Protein AF-A0A7X5QGN7-F1 (afdb_monomer_lite)

Sequence (66 aa):
MDDRELLLQQLDNALVNSPVVSEEKLALMMMLCFQLMSSTETHMINMRASDGRTLSLKLEISSVKH

Radius of gyration: 14.91 Å; chains: 1; bounding box: 32×47×33 Å

Secondary structure (DSSP, 8-state):
--HHHHHHHHHHHHHHT--S-HHHHHHHHHHHHHHHHHHTT-SEEEEE-TTSPEEEEE--------

pLDDT: mean 84.43, std 10.13, range [46.16, 93.94]

Structure (mmCIF, N/CA/C/O backbone):
data_AF-A0A7X5QGN7-F1
#
_entry.id   AF-A0A7X5QGN7-F1
#
loop_
_atom_site.group_PDB
_atom_site.id
_atom_site.type_symbol
_atom_site.label_atom_id
_atom_site.label_alt_id
_atom_site.label_comp_id
_atom_site.label_asym_id
_atom_site.label_entity_id
_atom_site.label_seq_id
_atom_site.pdbx_PDB_ins_code
_atom_site.Cartn_x
_atom_site.Cartn_y
_atom_site.Cartn_z
_atom_site.occupancy
_atom_site.B_iso_or_equiv
_atom_site.auth_seq_id
_atom_site.auth_comp_id
_atom_site.auth_asym_id
_atom_site.auth_atom_id
_atom_site.pdbx_PDB_model_num
ATOM 1 N N . MET A 1 1 ? -4.195 -22.237 -2.067 1.00 66.94 1 MET A N 1
ATOM 2 C CA . MET A 1 1 ? -4.390 -20.790 -1.881 1.00 66.94 1 MET A CA 1
ATOM 3 C C . MET A 1 1 ? -3.183 -20.125 -2.501 1.00 66.94 1 MET A C 1
ATOM 5 O O . MET A 1 1 ? -2.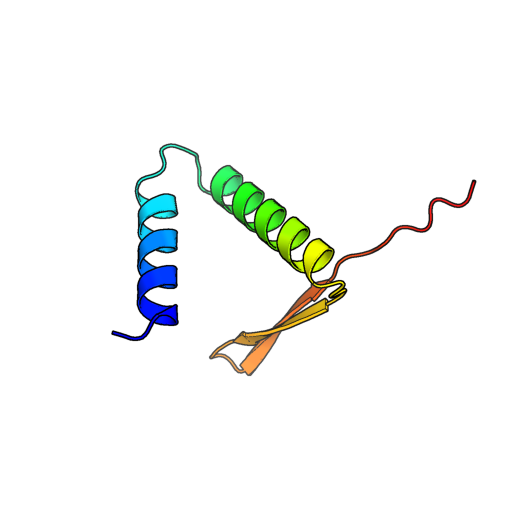084 -20.602 -2.244 1.00 66.94 1 MET A O 1
ATOM 9 N N . ASP A 1 2 ? -3.390 -19.165 -3.394 1.00 92.38 2 ASP A N 1
ATOM 10 C CA . ASP A 1 2 ? -2.300 -18.433 -4.055 1.00 92.38 2 ASP A CA 1
ATOM 11 C C . ASP A 1 2 ? -1.572 -17.538 -3.030 1.00 92.38 2 ASP A C 1
ATOM 13 O O . ASP A 1 2 ? -2.202 -17.036 -2.095 1.00 92.38 2 ASP A O 1
ATOM 17 N N . ASP A 1 3 ? -0.266 -17.316 -3.188 1.00 89.75 3 ASP A N 1
ATOM 18 C CA . ASP A 1 3 ? 0.529 -16.453 -2.297 1.00 89.75 3 ASP A CA 1
ATOM 19 C C . ASP A 1 3 ? -0.037 -15.028 -2.272 1.00 89.75 3 ASP A C 1
ATOM 21 O O . ASP A 1 3 ? -0.102 -14.375 -1.226 1.00 89.75 3 ASP A O 1
ATOM 25 N N . ARG A 1 4 ? -0.538 -14.564 -3.424 1.00 83.56 4 ARG A N 1
ATOM 26 C CA . ARG A 1 4 ? -1.247 -13.286 -3.542 1.00 83.56 4 ARG A CA 1
ATOM 27 C C . ARG A 1 4 ? -2.510 -13.250 -2.683 1.00 83.56 4 ARG A C 1
ATOM 29 O O . ARG A 1 4 ? -2.818 -12.223 -2.085 1.00 83.56 4 ARG A O 1
ATOM 36 N N . GLU A 1 5 ? -3.258 -14.344 -2.648 1.00 88.81 5 GLU A N 1
ATOM 37 C CA . GLU A 1 5 ? -4.515 -14.452 -1.907 1.00 88.81 5 GLU A CA 1
ATOM 38 C C . GL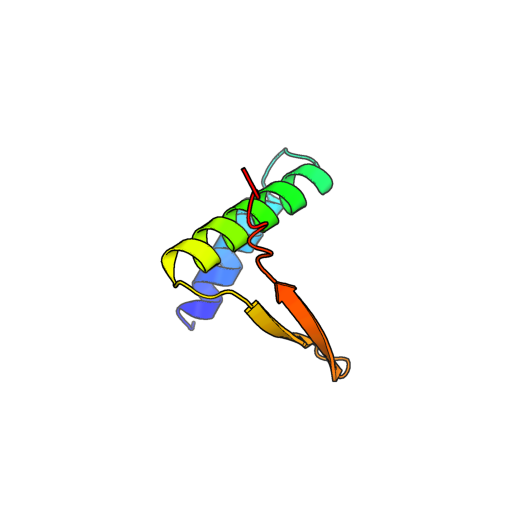U A 1 5 ? -4.263 -14.480 -0.393 1.00 88.81 5 GLU A C 1
ATOM 40 O O . GLU A 1 5 ? -4.938 -13.772 0.354 1.00 88.81 5 GLU A O 1
ATOM 45 N N . LEU A 1 6 ? -3.216 -15.189 0.046 1.00 92.38 6 LEU A N 1
ATOM 46 C CA . LEU A 1 6 ? -2.758 -15.172 1.438 1.00 92.38 6 LEU A CA 1
ATOM 47 C C . LEU A 1 6 ? -2.332 -13.771 1.882 1.00 92.38 6 LEU A C 1
ATOM 49 O O . LEU A 1 6 ? -2.738 -13.315 2.952 1.00 92.38 6 LEU A O 1
ATOM 53 N N . LEU A 1 7 ? -1.553 -13.073 1.054 1.00 86.38 7 LEU A N 1
ATOM 54 C CA . LEU A 1 7 ? -1.097 -11.718 1.352 1.00 86.38 7 LEU A CA 1
ATOM 55 C C . LEU A 1 7 ? -2.275 -10.742 1.480 1.00 86.38 7 LEU A C 1
ATOM 57 O O . LEU A 1 7 ? -2.323 -9.947 2.419 1.00 86.38 7 LEU A O 1
ATOM 61 N N . LEU A 1 8 ? -3.246 -10.823 0.564 1.00 87.38 8 LEU A N 1
ATOM 62 C CA . LEU A 1 8 ? -4.452 -9.995 0.612 1.00 87.38 8 LEU A CA 1
ATOM 63 C C . LEU A 1 8 ? -5.254 -10.245 1.891 1.00 87.38 8 LEU A C 1
ATOM 65 O O . LEU A 1 8 ? -5.672 -9.292 2.543 1.00 87.38 8 LEU A O 1
ATOM 69 N N . GLN A 1 9 ? -5.413 -11.506 2.287 1.00 92.12 9 GLN A N 1
ATOM 70 C CA . GLN A 1 9 ? -6.138 -11.864 3.502 1.00 92.12 9 GLN A CA 1
ATOM 71 C C . GLN A 1 9 ? -5.419 -11.394 4.778 1.00 92.12 9 GLN A C 1
ATOM 73 O O . GLN A 1 9 ? -6.065 -10.978 5.740 1.00 92.12 9 GLN A O 1
ATOM 78 N N . GLN A 1 10 ? -4.085 -11.448 4.812 1.00 91.56 10 GLN A N 1
ATOM 79 C CA . GLN A 1 10 ? -3.301 -10.932 5.938 1.00 91.56 10 GLN A CA 1
ATOM 80 C C . GLN A 1 10 ? -3.415 -9.411 6.060 1.00 91.56 10 GLN A C 1
ATOM 82 O O . GLN A 1 10 ? -3.595 -8.899 7.166 1.00 91.56 10 GLN A O 1
ATOM 87 N N . LEU A 1 11 ? -3.349 -8.697 4.932 1.00 86.94 11 LEU A N 1
ATOM 88 C CA . LEU A 1 11 ? -3.490 -7.244 4.902 1.00 86.94 11 LEU A CA 1
ATOM 89 C C . LEU A 1 11 ? -4.893 -6.812 5.345 1.00 86.94 11 LEU A C 1
ATOM 91 O O . LEU A 1 11 ? -5.022 -5.912 6.174 1.00 86.94 11 LEU A O 1
ATOM 95 N N . ASP A 1 12 ? -5.927 -7.483 4.838 1.00 89.25 12 ASP A N 1
ATOM 96 C CA . ASP A 1 12 ? -7.316 -7.216 5.212 1.00 89.25 12 ASP A CA 1
ATOM 97 C C . ASP A 1 12 ? -7.536 -7.437 6.713 1.00 89.25 12 ASP A C 1
ATOM 99 O O . ASP A 1 12 ? -8.002 -6.540 7.413 1.00 89.25 12 ASP A O 1
ATOM 103 N N . ASN A 1 13 ? -7.069 -8.567 7.254 1.00 90.81 13 ASN A N 1
ATOM 104 C CA . ASN A 1 13 ? -7.140 -8.835 8.691 1.00 90.81 13 ASN A CA 1
ATOM 105 C C . ASN A 1 13 ? -6.410 -7.780 9.532 1.00 90.81 13 ASN A C 1
ATOM 107 O O . ASN A 1 13 ? -6.925 -7.370 10.575 1.00 90.81 13 ASN A O 1
ATOM 111 N N . ALA A 1 14 ? -5.224 -7.340 9.110 1.00 87.56 14 ALA A N 1
ATOM 112 C CA . ALA A 1 14 ? -4.479 -6.307 9.821 1.00 87.56 14 ALA A CA 1
ATOM 113 C C . ALA A 1 14 ? -5.235 -4.969 9.819 1.00 87.56 14 ALA A C 1
ATOM 115 O O . ALA A 1 14 ? -5.284 -4.295 10.845 1.00 87.56 14 ALA A O 1
ATOM 116 N N . LEU A 1 15 ? -5.866 -4.600 8.701 1.00 86.25 15 LEU A N 1
ATOM 117 C CA . LEU A 1 15 ? -6.635 -3.363 8.582 1.00 86.25 15 LEU A CA 1
ATOM 118 C C . LEU A 1 15 ? -7.960 -3.430 9.349 1.00 86.25 15 LEU A C 1
ATOM 120 O O . LEU A 1 15 ? -8.290 -2.483 10.060 1.00 86.25 15 LEU A O 1
ATOM 124 N N . VAL A 1 16 ? -8.713 -4.527 9.253 1.00 88.56 16 VAL A N 1
ATOM 125 C CA . VAL A 1 16 ? -10.019 -4.688 9.914 1.00 88.56 16 VAL A CA 1
ATOM 126 C C . VAL A 1 16 ? -9.875 -4.692 11.434 1.00 88.56 16 VAL A C 1
ATOM 128 O O . VAL A 1 16 ? -10.592 -3.954 12.107 1.00 88.56 16 VAL A O 1
ATOM 131 N N . ASN A 1 17 ? -8.910 -5.445 11.970 1.00 89.81 17 ASN A N 1
ATOM 132 C CA . ASN A 1 17 ? -8.704 -5.569 13.418 1.00 89.81 17 ASN A CA 1
ATOM 133 C C . ASN A 1 17 ? -7.953 -4.382 14.036 1.00 89.81 17 ASN A C 1
ATOM 135 O O . ASN A 1 17 ? -7.791 -4.314 15.255 1.00 89.81 17 ASN A O 1
ATOM 139 N N . SER A 1 18 ? -7.471 -3.451 13.213 1.00 88.81 18 SER A N 1
ATOM 140 C CA . SER A 1 18 ? -6.750 -2.288 13.701 1.00 88.81 18 SER A CA 1
ATOM 141 C C . SER A 1 18 ? -7.695 -1.273 14.366 1.00 88.81 18 SER A C 1
ATOM 143 O O . SER A 1 18 ? -8.745 -0.959 13.788 1.00 88.81 18 SER A O 1
ATOM 145 N N . PRO A 1 19 ? -7.321 -0.723 15.541 1.00 90.88 19 PRO A N 1
ATOM 146 C CA . PRO A 1 19 ? -8.146 0.222 16.294 1.00 90.88 19 PRO A CA 1
ATOM 147 C C . PRO A 1 19 ? -8.161 1.641 15.707 1.00 90.88 19 PRO A C 1
ATOM 149 O O . PRO A 1 19 ? -8.941 2.465 16.178 1.00 90.88 19 PRO A O 1
ATOM 152 N N . VAL A 1 20 ? -7.309 1.948 14.719 1.00 89.00 20 VAL A N 1
ATOM 153 C CA . VAL A 1 20 ? -7.307 3.263 14.050 1.00 89.00 20 VAL A CA 1
ATOM 154 C C . VAL A 1 20 ? -8.607 3.502 13.280 1.00 89.00 20 VAL A C 1
ATOM 156 O O . VAL A 1 20 ? -9.286 2.559 12.866 1.00 89.00 20 VAL A O 1
ATOM 159 N N . VAL A 1 21 ? -8.964 4.766 13.064 1.00 92.50 21 VAL A N 1
ATOM 160 C CA . VAL A 1 21 ? -10.159 5.107 12.277 1.00 92.50 21 VAL A CA 1
ATOM 161 C C . VAL A 1 21 ? -9.912 4.914 10.777 1.00 92.50 21 VAL A C 1
ATOM 163 O O . VAL A 1 21 ? -8.774 4.806 10.320 1.00 92.50 21 VAL A O 1
ATOM 166 N N . SER A 1 22 ? -10.982 4.867 9.978 1.00 89.94 22 SER A N 1
ATOM 167 C CA . SER A 1 22 ? -10.893 4.603 8.533 1.00 89.94 22 SER A CA 1
ATOM 168 C C . SER A 1 22 ? -9.964 5.566 7.783 1.00 89.94 22 SER A C 1
ATOM 170 O O . SER A 1 22 ? -9.258 5.140 6.872 1.00 89.94 22 SER A O 1
ATOM 172 N N . GLU A 1 23 ? -9.928 6.843 8.172 1.00 90.25 23 GLU A N 1
ATOM 173 C CA . GLU A 1 23 ? -9.041 7.843 7.559 1.00 90.25 23 GLU A CA 1
ATOM 174 C C . GLU A 1 23 ? -7.560 7.542 7.816 1.00 90.25 23 GLU A C 1
ATOM 176 O O . GLU A 1 23 ? -6.745 7.603 6.898 1.00 90.25 23 GLU A O 1
ATOM 181 N N . GLU A 1 24 ? -7.206 7.145 9.036 1.00 88.94 24 GLU A N 1
ATOM 182 C CA . GLU A 1 24 ? -5.833 6.776 9.398 1.00 88.94 24 GLU A CA 1
ATOM 183 C C . GLU A 1 24 ? -5.400 5.478 8.703 1.00 88.94 24 GLU A C 1
ATOM 185 O O . GLU A 1 24 ? -4.261 5.369 8.245 1.00 88.94 24 GLU A O 1
ATOM 190 N N . LYS A 1 25 ? -6.319 4.512 8.546 1.00 90.31 25 LYS A N 1
ATOM 191 C CA . LYS A 1 25 ? -6.078 3.303 7.738 1.00 90.31 25 LYS A CA 1
ATOM 192 C C . LYS A 1 25 ? -5.764 3.671 6.289 1.00 90.31 25 LYS A C 1
ATOM 194 O O . LYS A 1 25 ? -4.798 3.159 5.725 1.00 90.31 25 LYS A O 1
ATOM 199 N N . LEU A 1 26 ? -6.540 4.584 5.704 1.00 87.88 26 LEU A N 1
ATOM 200 C CA . LEU A 1 26 ? -6.312 5.064 4.343 1.00 87.88 26 LEU A CA 1
ATOM 201 C C . LEU A 1 26 ? -4.959 5.780 4.219 1.00 87.88 26 LEU A C 1
ATOM 203 O O . LEU A 1 26 ? -4.203 5.490 3.292 1.00 87.88 26 LEU A O 1
ATOM 207 N N . ALA A 1 27 ? -4.616 6.651 5.171 1.00 88.25 27 ALA A N 1
ATOM 208 C CA . ALA A 1 27 ? -3.327 7.339 5.198 1.00 88.25 27 ALA A CA 1
ATOM 209 C C . ALA A 1 27 ? -2.149 6.350 5.264 1.00 88.25 27 ALA A C 1
ATOM 211 O O . ALA A 1 27 ? -1.189 6.481 4.502 1.00 88.25 27 ALA A O 1
ATOM 212 N N . LEU A 1 28 ? -2.246 5.313 6.103 1.00 87.38 28 LEU A N 1
ATOM 213 C 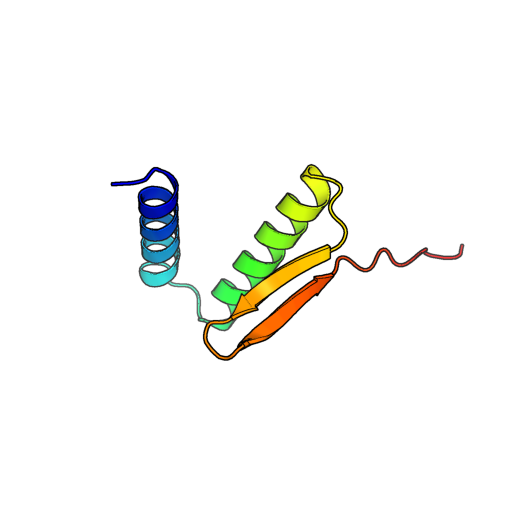CA . LEU A 1 28 ? -1.233 4.259 6.191 1.00 87.38 28 LEU A CA 1
ATOM 214 C C . LEU A 1 28 ? -1.085 3.503 4.863 1.00 87.38 28 LEU A C 1
ATOM 216 O O . LEU A 1 28 ? 0.034 3.295 4.394 1.00 87.38 28 LEU A O 1
ATOM 220 N N . MET A 1 29 ? -2.199 3.128 4.224 1.00 87.88 29 MET A N 1
ATOM 221 C CA . MET A 1 29 ? -2.170 2.480 2.908 1.00 87.88 29 MET A CA 1
ATOM 222 C C . MET A 1 29 ? -1.496 3.368 1.857 1.00 87.88 29 MET A C 1
ATOM 224 O O . MET A 1 29 ? -0.688 2.875 1.069 1.00 87.88 29 MET A O 1
ATOM 228 N N . MET A 1 30 ? -1.772 4.676 1.867 1.00 86.06 30 MET A N 1
ATOM 229 C CA . MET A 1 30 ? -1.118 5.633 0.972 1.00 86.06 30 MET A CA 1
ATOM 230 C C . MET A 1 30 ? 0.393 5.716 1.224 1.00 86.06 30 MET A C 1
ATOM 232 O O . MET A 1 30 ? 1.161 5.695 0.262 1.00 86.06 30 MET A O 1
ATOM 236 N N . MET A 1 31 ? 0.835 5.747 2.488 1.00 86.81 31 MET A N 1
ATOM 237 C CA . MET A 1 31 ? 2.262 5.749 2.842 1.00 86.81 31 MET A CA 1
ATOM 238 C C . MET A 1 31 ? 2.980 4.479 2.374 1.00 86.81 31 MET A C 1
ATOM 240 O O . MET A 1 31 ? 4.070 4.563 1.809 1.00 86.81 31 MET A O 1
ATOM 244 N N . LEU A 1 32 ? 2.366 3.310 2.559 1.00 85.81 32 LEU A N 1
ATOM 245 C CA . LEU A 1 32 ? 2.927 2.038 2.097 1.00 85.81 32 LEU A CA 1
ATOM 246 C C . LEU A 1 32 ? 3.019 1.987 0.567 1.00 85.81 32 LEU A C 1
ATOM 248 O O . LEU A 1 32 ? 4.049 1.591 0.023 1.00 85.81 32 LEU A O 1
ATOM 252 N N . CYS A 1 33 ? 1.977 2.442 -0.137 1.00 85.44 33 CYS A N 1
ATOM 253 C CA . CYS A 1 33 ? 2.001 2.529 -1.596 1.00 85.44 33 CYS A CA 1
ATOM 254 C C . CYS A 1 33 ? 3.097 3.485 -2.084 1.00 85.44 33 CYS A C 1
ATOM 256 O O . CYS A 1 33 ? 3.795 3.165 -3.042 1.00 85.44 33 CYS A O 1
ATOM 258 N N . PHE A 1 34 ? 3.281 4.628 -1.414 1.00 83.88 34 PHE A N 1
ATOM 259 C CA . PHE A 1 34 ? 4.368 5.562 -1.703 1.00 83.88 34 PHE A CA 1
ATOM 260 C C . PHE A 1 34 ? 5.738 4.887 -1.561 1.00 83.88 34 PHE A C 1
ATOM 262 O O . PHE A 1 34 ? 6.522 4.903 -2.505 1.00 83.88 34 PHE A O 1
ATOM 269 N N . GLN A 1 35 ? 6.001 4.234 -0.425 1.00 84.56 35 GLN A N 1
ATOM 270 C CA . GLN A 1 35 ? 7.272 3.548 -0.170 1.00 84.56 35 GLN A CA 1
ATOM 271 C C . GLN A 1 35 ? 7.561 2.453 -1.203 1.00 84.56 35 GLN A C 1
ATOM 273 O O . GLN A 1 35 ? 8.690 2.339 -1.679 1.00 84.56 35 GLN A O 1
ATOM 278 N N . LEU A 1 36 ? 6.542 1.675 -1.576 1.00 86.12 36 LEU A N 1
ATOM 279 C CA . LEU A 1 36 ? 6.670 0.610 -2.567 1.00 86.12 36 LEU A CA 1
ATOM 280 C C . LEU A 1 36 ? 6.924 1.160 -3.979 1.00 86.12 36 LEU A C 1
ATOM 282 O O . LEU A 1 36 ? 7.765 0.640 -4.709 1.00 86.12 36 LEU A O 1
ATOM 286 N N . MET A 1 37 ? 6.225 2.228 -4.367 1.00 85.50 37 MET A N 1
ATOM 287 C CA . MET A 1 37 ? 6.481 2.922 -5.633 1.00 85.50 37 MET A CA 1
ATOM 288 C C . MET A 1 37 ? 7.901 3.489 -5.679 1.00 85.50 37 MET A C 1
ATOM 290 O O . MET A 1 37 ? 8.591 3.328 -6.682 1.00 85.50 37 MET A O 1
ATOM 294 N N . SER A 1 38 ? 8.371 4.095 -4.583 1.00 83.44 38 SER A N 1
ATOM 295 C CA . SER A 1 38 ? 9.740 4.605 -4.487 1.00 83.44 38 SER A CA 1
ATOM 296 C C . SER A 1 38 ? 10.792 3.496 -4.580 1.00 83.44 38 SER A C 1
ATOM 298 O O . SER A 1 38 ? 11.780 3.677 -5.284 1.00 83.44 38 SER A O 1
ATOM 300 N N . SER A 1 39 ? 10.595 2.348 -3.921 1.00 84.62 39 SER A N 1
ATOM 301 C CA . SER A 1 39 ? 11.574 1.246 -3.935 1.00 84.62 39 SER A CA 1
ATOM 302 C C . SER A 1 39 ? 11.654 0.510 -5.272 1.00 84.62 39 SER A C 1
ATOM 304 O O . SER A 1 39 ? 12.688 -0.066 -5.598 1.00 84.62 39 SER A O 1
ATOM 306 N N . THR A 1 40 ? 10.572 0.538 -6.048 1.00 85.38 40 THR A N 1
ATOM 307 C CA . THR A 1 40 ? 10.489 -0.063 -7.387 1.00 85.38 40 THR A CA 1
ATOM 308 C C . THR A 1 40 ? 10.775 0.938 -8.506 1.00 85.38 40 THR A C 1
ATOM 310 O O . THR A 1 40 ? 10.534 0.625 -9.670 1.00 85.38 40 THR A O 1
ATOM 313 N N . GLU A 1 41 ? 11.218 2.156 -8.162 1.00 81.44 41 GLU A N 1
ATOM 314 C CA . GLU A 1 41 ? 11.418 3.288 -9.083 1.00 81.44 41 GLU A CA 1
ATOM 315 C C . GLU A 1 41 ? 10.197 3.558 -9.990 1.00 81.44 41 GLU A C 1
ATOM 317 O O . GLU A 1 41 ? 10.285 4.174 -11.052 1.00 81.44 41 GLU A O 1
ATOM 322 N N . THR A 1 42 ? 9.009 3.127 -9.563 1.00 83.12 42 THR A N 1
ATOM 323 C CA . THR A 1 42 ? 7.780 3.194 -10.348 1.00 83.12 42 THR A CA 1
ATOM 324 C 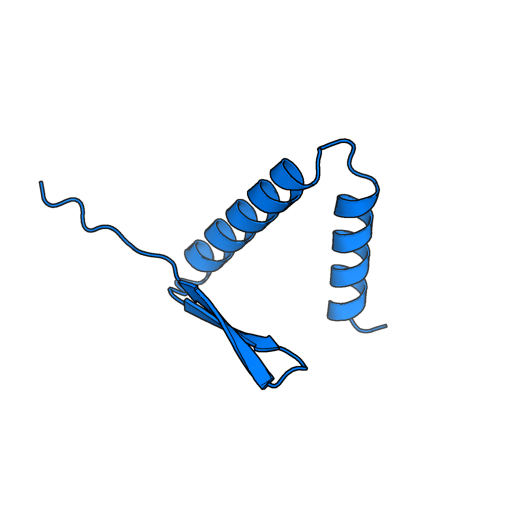C . THR A 1 42 ? 7.058 4.497 -10.049 1.00 83.12 42 THR A C 1
ATOM 326 O O . THR A 1 42 ? 6.668 4.773 -8.920 1.00 83.12 42 THR A O 1
ATOM 329 N N . HIS A 1 43 ? 6.859 5.319 -11.076 1.00 83.62 43 HIS A N 1
ATOM 330 C CA . HIS A 1 43 ? 6.273 6.656 -10.911 1.00 83.62 43 HIS A CA 1
ATOM 331 C C . HIS A 1 43 ? 4.747 6.659 -11.074 1.00 83.62 43 HIS A C 1
ATOM 333 O O . HIS A 1 43 ? 4.083 7.651 -10.765 1.00 83.62 43 HIS A O 1
ATOM 339 N N . MET A 1 44 ? 4.181 5.561 -11.582 1.00 86.75 44 MET A N 1
ATOM 340 C CA . MET A 1 44 ? 2.749 5.414 -11.804 1.00 86.75 44 MET A CA 1
ATOM 341 C C . MET A 1 44 ? 2.324 3.948 -11.730 1.00 86.75 44 MET A C 1
ATOM 343 O O . MET A 1 44 ? 2.920 3.094 -12.383 1.00 86.75 44 MET A O 1
ATOM 347 N N . ILE A 1 45 ? 1.248 3.677 -10.997 1.00 86.31 45 ILE A N 1
ATOM 348 C CA . ILE A 1 45 ? 0.565 2.383 -10.965 1.00 86.31 45 ILE A CA 1
ATOM 349 C C . ILE A 1 45 ? -0.846 2.585 -11.513 1.00 86.31 45 ILE A C 1
ATOM 351 O O . ILE A 1 45 ? -1.576 3.462 -11.053 1.00 86.31 45 ILE A O 1
ATOM 355 N N . ASN A 1 46 ? -1.237 1.757 -12.482 1.00 88.62 46 ASN A N 1
ATOM 356 C CA . ASN A 1 46 ? -2.587 1.742 -13.035 1.00 88.62 46 ASN A CA 1
ATOM 357 C C . ASN A 1 46 ? -3.286 0.437 -12.660 1.00 88.62 46 ASN A C 1
ATOM 359 O O . ASN A 1 46 ? -2.771 -0.650 -12.918 1.00 88.62 46 ASN A O 1
ATOM 363 N N . MET A 1 47 ? -4.484 0.549 -12.100 1.00 87.25 47 MET A N 1
ATOM 364 C CA . MET A 1 47 ? -5.350 -0.575 -11.774 1.00 87.25 47 MET A CA 1
ATOM 365 C C . MET A 1 47 ? -6.652 -0.447 -12.558 1.00 87.25 47 MET A C 1
ATOM 367 O O . MET A 1 47 ? -7.322 0.582 -12.499 1.00 87.25 47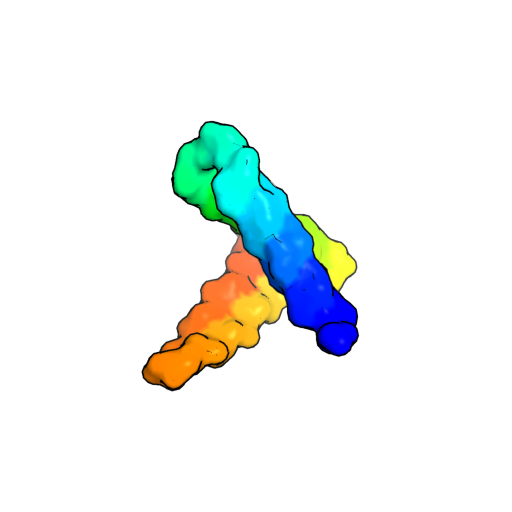 MET A O 1
ATOM 371 N N . ARG A 1 48 ? -7.032 -1.502 -13.283 1.00 89.88 48 ARG A N 1
ATOM 372 C CA . ARG A 1 48 ? -8.353 -1.576 -13.912 1.00 89.88 48 ARG A CA 1
ATOM 373 C C . ARG A 1 48 ? -9.363 -2.079 -12.886 1.00 89.88 48 ARG A C 1
ATOM 375 O O . ARG A 1 48 ? -9.243 -3.204 -12.408 1.00 89.88 48 ARG A O 1
ATOM 382 N N . ALA A 1 49 ? -10.337 -1.243 -12.558 1.00 86.44 49 ALA A N 1
ATOM 383 C CA . ALA A 1 49 ? -11.467 -1.621 -11.727 1.00 86.44 49 ALA A CA 1
ATOM 384 C C . ALA A 1 49 ? -12.457 -2.485 -12.527 1.00 86.44 49 ALA A C 1
ATOM 386 O O . ALA A 1 49 ? -12.501 -2.448 -13.760 1.00 86.44 49 ALA A O 1
ATOM 387 N N . SER A 1 50 ? -13.264 -3.276 -11.817 1.00 87.38 50 SER A N 1
ATOM 388 C CA . SER A 1 50 ? -14.266 -4.172 -12.412 1.00 87.38 50 SER A CA 1
ATOM 389 C C . SER A 1 50 ? -15.363 -3.433 -13.184 1.00 87.38 50 SER A C 1
ATOM 391 O O . SER A 1 50 ? -15.957 -3.999 -14.095 1.00 87.38 50 SER A O 1
ATOM 393 N N . ASP A 1 51 ? -15.593 -2.159 -12.869 1.00 92.56 51 ASP A N 1
ATOM 394 C CA . ASP A 1 51 ? -16.517 -1.269 -13.580 1.00 92.56 51 ASP A CA 1
ATOM 395 C C . ASP A 1 51 ? -15.931 -0.666 -14.873 1.00 92.56 51 ASP A C 1
ATOM 397 O O . ASP A 1 51 ? -16.553 0.182 -15.511 1.00 92.56 51 ASP A O 1
ATOM 401 N N . GLY A 1 52 ? -14.727 -1.090 -15.266 1.00 91.75 52 GLY A N 1
ATOM 402 C CA . GLY A 1 52 ? -14.045 -0.632 -16.472 1.00 91.75 52 GLY A CA 1
ATOM 403 C C . GLY A 1 52 ? -13.278 0.682 -16.312 1.00 91.75 52 GLY A C 1
ATOM 404 O O . GLY A 1 52 ? -12.580 1.077 -17.249 1.00 91.75 52 GLY A O 1
ATOM 405 N N . ARG A 1 53 ? -13.346 1.349 -15.152 1.00 93.75 53 ARG A N 1
ATOM 406 C CA . ARG A 1 53 ? -12.541 2.545 -14.871 1.00 93.75 53 ARG A CA 1
ATOM 407 C C . ARG A 1 53 ? -11.086 2.172 -14.588 1.00 93.75 53 ARG A C 1
ATOM 409 O O . ARG A 1 53 ? -10.777 1.072 -14.128 1.00 93.75 53 ARG A O 1
ATOM 416 N N . THR A 1 54 ? -10.185 3.118 -14.830 1.00 93.94 54 THR A N 1
ATOM 417 C CA . THR A 1 54 ? -8.778 3.008 -14.428 1.00 93.94 54 THR A CA 1
ATOM 418 C C . THR A 1 54 ? -8.544 3.883 -13.206 1.00 93.94 54 THR A C 1
ATOM 420 O O . THR A 1 54 ? -8.793 5.086 -13.248 1.00 93.94 54 THR A O 1
ATOM 423 N N . LEU A 1 55 ? -8.055 3.277 -12.129 1.00 87.06 55 LEU A N 1
ATOM 424 C CA . LEU A 1 55 ? -7.516 3.977 -10.973 1.00 87.06 55 LEU A CA 1
ATOM 425 C C . LEU A 1 55 ? -6.013 4.147 -11.183 1.00 87.06 55 LEU A C 1
ATOM 427 O O . LEU A 1 55 ? -5.294 3.162 -11.357 1.00 87.06 55 LEU A O 1
ATOM 431 N N . SER A 1 56 ? -5.551 5.391 -11.175 1.00 86.88 56 SER A N 1
ATOM 432 C CA . SER A 1 56 ? -4.141 5.730 -11.351 1.00 86.88 56 SER A CA 1
ATOM 433 C C . SER A 1 56 ? -3.594 6.321 -10.060 1.00 86.88 56 SER A C 1
ATOM 43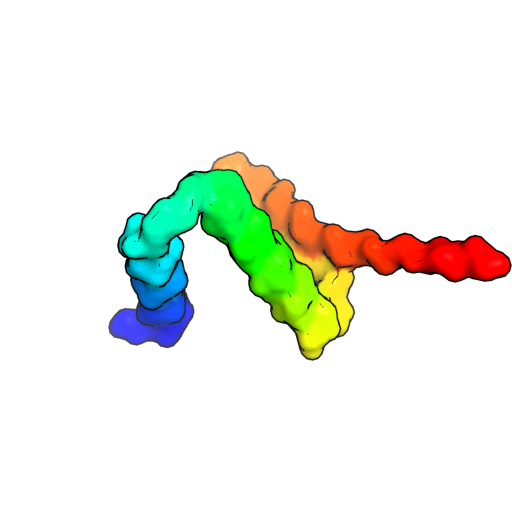5 O O . SER A 1 56 ? -4.119 7.315 -9.562 1.00 86.88 56 SER A O 1
ATOM 437 N N . LEU A 1 57 ? -2.521 5.731 -9.539 1.00 84.50 57 LEU A N 1
ATOM 438 C CA . LEU A 1 57 ? -1.713 6.311 -8.474 1.00 84.50 57 LEU A CA 1
ATOM 439 C C . LEU A 1 57 ? -0.416 6.819 -9.097 1.00 84.50 57 LEU A C 1
ATOM 441 O O . LEU A 1 57 ? 0.284 6.056 -9.760 1.00 84.50 57 LEU A O 1
ATOM 445 N N . LYS A 1 58 ? -0.110 8.104 -8.918 1.00 86.50 58 LYS A N 1
ATOM 446 C CA . LYS A 1 58 ? 1.063 8.753 -9.507 1.00 86.50 58 LYS A CA 1
ATOM 447 C C . LYS A 1 58 ? 1.897 9.398 -8.408 1.00 86.50 58 LYS A C 1
ATOM 449 O O . LYS A 1 58 ? 1.370 10.146 -7.588 1.00 86.50 58 LYS A O 1
ATOM 454 N N . LEU A 1 59 ? 3.193 9.122 -8.423 1.00 82.12 59 LEU A N 1
ATOM 455 C CA . LEU A 1 59 ? 4.168 9.792 -7.578 1.00 82.12 59 LEU A CA 1
ATOM 456 C C . LEU A 1 59 ? 4.581 11.092 -8.275 1.00 82.12 59 LEU A C 1
ATOM 458 O O . LEU A 1 59 ? 5.306 11.066 -9.271 1.00 82.12 59 LEU A O 1
ATOM 462 N N . GLU A 1 60 ? 4.092 12.237 -7.805 1.00 78.19 60 GLU A N 1
ATOM 463 C CA . GLU A 1 60 ? 4.554 13.520 -8.334 1.00 78.19 60 GLU A CA 1
ATOM 464 C C . GLU A 1 60 ? 5.860 13.911 -7.650 1.00 78.19 60 GLU A C 1
ATOM 466 O O . GLU A 1 60 ? 5.889 14.284 -6.479 1.00 78.19 60 GLU A O 1
ATOM 471 N N . ILE A 1 61 ? 6.964 13.808 -8.388 1.00 68.31 61 ILE A N 1
ATOM 472 C CA . ILE A 1 61 ? 8.245 14.354 -7.950 1.00 68.31 61 ILE A CA 1
ATOM 473 C C . ILE A 1 61 ? 8.188 15.854 -8.225 1.00 68.31 61 ILE A C 1
ATOM 475 O O . ILE A 1 61 ? 8.427 16.310 -9.344 1.00 68.31 61 ILE A O 1
ATOM 479 N N . SER A 1 62 ? 7.839 16.634 -7.207 1.00 60.59 62 SER A N 1
ATOM 480 C CA . SER A 1 62 ? 8.009 18.082 -7.254 1.00 60.59 62 SER A CA 1
ATOM 481 C C . SER A 1 62 ? 9.501 18.368 -7.402 1.00 60.59 62 SER A C 1
ATOM 483 O O . SER A 1 62 ? 10.260 18.201 -6.448 1.00 60.59 62 SER A O 1
ATOM 485 N N . SER A 1 63 ? 9.950 18.795 -8.585 1.00 55.88 63 SER A N 1
ATOM 486 C CA . SER A 1 63 ? 11.267 19.415 -8.700 1.00 55.88 63 SER A CA 1
ATOM 487 C C . SER A 1 63 ? 11.217 20.687 -7.855 1.00 55.88 63 SER A C 1
ATOM 489 O O . SER A 1 63 ? 10.631 21.687 -8.279 1.00 55.88 63 SER A O 1
ATOM 491 N N . VAL A 1 64 ? 11.756 20.649 -6.639 1.00 54.94 64 VAL A N 1
ATOM 492 C CA . VAL A 1 64 ? 11.988 21.867 -5.868 1.00 54.94 64 VAL A CA 1
ATOM 493 C C . VAL A 1 64 ? 12.993 22.674 -6.686 1.00 54.94 64 VAL A C 1
ATOM 495 O O . VAL A 1 64 ? 14.173 22.336 -6.744 1.00 54.94 64 VAL A O 1
ATOM 498 N N . LYS A 1 65 ? 12.507 23.678 -7.421 1.00 48.62 65 LYS A N 1
ATOM 499 C CA . LYS A 1 65 ? 13.369 24.660 -8.074 1.00 48.62 65 LYS A CA 1
ATOM 500 C C . LYS A 1 65 ? 13.955 25.517 -6.954 1.00 48.62 65 LYS A C 1
ATOM 502 O O . LYS A 1 65 ? 13.233 26.335 -6.390 1.00 48.62 65 LYS A O 1
ATOM 507 N N . HIS A 1 66 ? 15.203 25.235 -6.592 1.00 46.16 66 HIS A N 1
ATOM 508 C CA . HIS A 1 66 ? 16.029 26.121 -5.777 1.00 46.16 66 HIS A CA 1
ATOM 509 C C . HIS A 1 66 ? 16.426 27.366 -6.569 1.00 46.16 66 HIS A C 1
ATOM 511 O O . HIS A 1 66 ? 16.631 27.235 -7.800 1.00 46.16 66 HIS A O 1
#

Organism: NCBI:txid471575

Foldseek 3Di:
DDPVVVVVVVLVVCLVPDPDDPVVSVVVVVVVVVVVCVVVVNQKDWDQDPVRDIDIDGNDDPPPPD